Protein AF-A0A5N9FND5-F1 (afdb_monomer)

Sequence (69 aa):
MARPALDPSELRYEKAHEFIEVCQQLWNSWDEDEVVMDRENGVFADASKVHRIEHQGRFYSSRRPLNLG

Radius of gyration: 17.41 Å; Cα contacts (8 Å, |Δi|>4): 64; chains: 1; bounding box: 33×21×56 Å

Nearest PDB structures (foldseek):
  5tlc-assembly1_A  TM=8.164E-01  e=2.481E-05  Bacillus subtilis
  1yw1-assembly1_A-2  TM=7.789E-01  e=3.554E-05  Bacillus subtilis
  1tvl-assembly1_A-2  TM=7.816E-01  e=7.838E-05  Bacillus subtilis
  7e36-assembly1_A  TM=8.114E-01  e=2.304E-04  Nocardia tenerifensis
  5w4z-assembly1_B  TM=8.351E-01  e=2.859E-04  Herbiconiux

Foldseek 3Di:
DDDDDDDPVVVVVVVVVLVVVVVVLQVCQADPPFCPVDPPVPDRGDPVRRHFDADDDPNDGGTGHHDPD

Solvent-accessible surface area (backbone atoms only — not comparable to full-atom values): 4422 Å² total; per-residue (Å²): 134,85,79,76,87,66,55,77,67,56,51,50,50,54,50,52,50,54,50,51,51,52,50,52,47,36,63,65,15,44,61,98,84,46,77,64,65,35,76,89,81,70,41,61,59,62,75,93,52,56,40,73,38,78,50,76,61,97,87,55,74,46,73,58,43,63,82,88,125

Secondary structure (DSSP, 8-state):
-PPPPPPHHHHHHHHHHHHHHHHHHHHTTB-TT----BTTTTBSS-GGGBPPP-EE-SS-EE-S-----

Mean predicted aligned error: 10.02 Å

Structure (mmCIF, N/CA/C/O backbone):
data_AF-A0A5N9FND5-F1
#
_entry.id   AF-A0A5N9FND5-F1
#
loop_
_atom_site.group_PDB
_atom_site.id
_atom_site.type_symbol
_atom_site.label_atom_id
_atom_site.label_alt_id
_atom_site.label_comp_id
_atom_site.label_asym_id
_atom_site.label_entity_id
_atom_site.label_seq_id
_atom_site.pdbx_PDB_ins_code
_atom_site.Cartn_x
_atom_site.Cartn_y
_atom_site.Cartn_z
_atom_site.occupancy
_atom_site.B_iso_or_equiv
_atom_site.auth_seq_id
_atom_site.auth_comp_id
_atom_site.auth_asym_id
_atom_site.auth_atom_id
_atom_site.pdbx_PDB_model_num
ATOM 1 N N . MET A 1 1 ? 2.877 -12.856 -26.898 1.00 42.38 1 MET A N 1
ATOM 2 C CA . MET A 1 1 ? 4.083 -12.105 -27.313 1.00 42.38 1 MET A CA 1
ATOM 3 C C . MET A 1 1 ? 4.841 -11.710 -26.056 1.00 42.38 1 MET A C 1
ATOM 5 O O . MET A 1 1 ? 4.207 -11.218 -25.131 1.00 42.38 1 MET A O 1
ATOM 9 N N . ALA A 1 2 ? 6.139 -12.007 -25.967 1.00 56.22 2 ALA A N 1
ATOM 10 C CA . ALA A 1 2 ? 6.955 -11.635 -24.811 1.00 56.22 2 ALA A CA 1
ATOM 11 C C . ALA A 1 2 ? 7.259 -10.131 -24.864 1.00 56.22 2 ALA A C 1
ATOM 13 O O . ALA A 1 2 ? 7.663 -9.622 -25.907 1.00 56.22 2 ALA A O 1
ATOM 14 N N . ARG A 1 3 ? 7.024 -9.418 -23.760 1.00 58.72 3 ARG A N 1
ATOM 15 C CA . ARG A 1 3 ? 7.354 -7.993 -23.640 1.00 58.72 3 ARG A CA 1
ATOM 16 C C . ARG A 1 3 ? 8.886 -7.841 -23.649 1.00 58.72 3 ARG A C 1
ATOM 18 O O . ARG A 1 3 ? 9.537 -8.607 -22.935 1.00 58.72 3 ARG A O 1
ATOM 25 N N . PRO A 1 4 ? 9.458 -6.924 -24.452 1.00 65.06 4 PRO A N 1
ATOM 26 C CA . PRO A 1 4 ? 10.905 -6.728 -24.512 1.00 65.06 4 PRO A CA 1
ATOM 27 C C . PRO A 1 4 ? 11.475 -6.373 -23.133 1.00 65.06 4 PRO A C 1
ATOM 29 O O . PRO A 1 4 ? 10.771 -5.833 -22.276 1.00 65.06 4 PRO A O 1
ATOM 32 N N . ALA A 1 5 ? 12.746 -6.718 -22.912 1.00 66.94 5 ALA A N 1
ATOM 33 C CA . ALA A 1 5 ? 13.453 -6.332 -21.699 1.00 66.94 5 ALA A CA 1
ATOM 34 C C . ALA A 1 5 ? 13.544 -4.800 -21.650 1.00 66.94 5 ALA A C 1
ATOM 36 O O . ALA A 1 5 ? 14.048 -4.184 -22.585 1.00 66.94 5 ALA A O 1
ATOM 37 N N . LEU A 1 6 ? 13.003 -4.214 -20.585 1.00 69.31 6 LEU A N 1
ATOM 38 C CA . LEU A 1 6 ? 12.996 -2.770 -20.362 1.00 69.31 6 LEU A CA 1
ATOM 39 C C . LEU A 1 6 ? 14.408 -2.273 -20.054 1.00 69.31 6 LEU A C 1
ATOM 41 O O . LEU A 1 6 ? 15.201 -3.002 -19.446 1.00 69.31 6 LEU A O 1
ATOM 45 N N . ASP A 1 7 ? 14.693 -1.023 -20.413 1.00 79.62 7 ASP A N 1
ATOM 46 C CA . ASP A 1 7 ? 15.914 -0.355 -19.966 1.00 79.62 7 ASP A CA 1
ATOM 47 C C . ASP A 1 7 ? 15.947 -0.318 -18.417 1.00 79.62 7 ASP A C 1
ATOM 49 O O . ASP A 1 7 ? 14.894 -0.187 -17.775 1.00 79.62 7 ASP A O 1
ATOM 53 N N . PRO A 1 8 ? 17.123 -0.433 -17.770 1.00 78.12 8 PRO A N 1
ATOM 54 C CA . PRO A 1 8 ? 17.238 -0.344 -16.312 1.00 78.12 8 PRO A CA 1
ATOM 55 C C . PRO A 1 8 ? 16.554 0.887 -15.690 1.00 78.12 8 PRO A C 1
ATOM 57 O O . PRO A 1 8 ? 16.085 0.828 -14.550 1.00 78.12 8 PRO A O 1
ATOM 60 N N . SER A 1 9 ? 16.483 2.002 -16.419 1.00 82.38 9 SER A N 1
ATOM 61 C CA . SER A 1 9 ? 15.787 3.219 -16.004 1.00 82.38 9 SER A CA 1
ATOM 62 C C . SER A 1 9 ? 14.264 3.077 -16.032 1.00 82.38 9 SER A C 1
ATOM 64 O O . SER A 1 9 ? 13.618 3.434 -15.047 1.00 82.38 9 SER A O 1
ATOM 66 N N . GLU A 1 10 ? 13.695 2.494 -17.086 1.00 84.69 10 GLU A N 1
ATOM 67 C CA . GLU A 1 10 ? 12.258 2.219 -17.198 1.00 84.69 10 GLU A CA 1
ATOM 68 C C . GLU A 1 10 ? 11.806 1.235 -16.117 1.00 84.69 10 GLU A C 1
ATOM 70 O O . GLU A 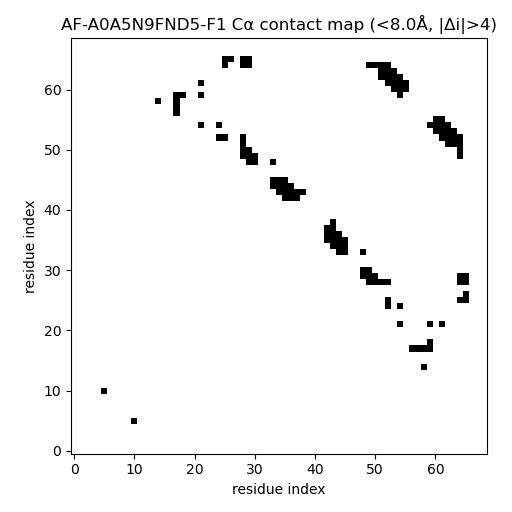1 10 ? 10.829 1.483 -15.411 1.00 84.69 10 GLU A O 1
ATOM 75 N N . LEU A 1 11 ? 12.581 0.170 -15.888 1.00 88.06 11 LEU A N 1
ATOM 76 C CA . LEU A 1 11 ? 12.282 -0.814 -14.848 1.00 88.06 11 LEU A CA 1
ATOM 77 C C . LEU A 1 11 ? 12.277 -0.193 -13.441 1.00 88.06 11 LEU A C 1
ATOM 79 O O . LEU A 1 11 ? 11.492 -0.604 -12.584 1.00 88.06 11 LEU A O 1
ATOM 83 N N . ARG A 1 12 ? 13.146 0.795 -13.185 1.00 87.38 12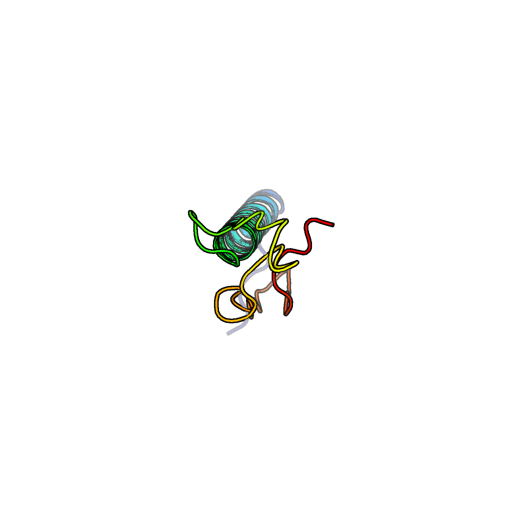 ARG A N 1
ATOM 84 C CA . ARG A 1 12 ? 13.166 1.532 -11.912 1.00 87.38 12 ARG A CA 1
ATOM 85 C C . ARG A 1 12 ? 11.869 2.311 -11.704 1.00 87.38 12 ARG A C 1
ATOM 87 O O . ARG A 1 12 ? 11.333 2.286 -10.599 1.00 87.38 12 ARG A O 1
ATOM 94 N N . TYR A 1 13 ? 11.372 2.985 -12.740 1.00 90.75 13 TYR A N 1
ATOM 95 C CA . TYR A 1 13 ? 10.142 3.770 -12.643 1.00 90.75 13 TYR A CA 1
ATOM 96 C C . TYR A 1 13 ? 8.890 2.899 -12.571 1.00 90.75 13 TYR A C 1
ATOM 98 O O . TYR A 1 13 ? 8.004 3.219 -11.786 1.00 90.75 13 TYR A O 1
ATOM 106 N N . GLU A 1 14 ? 8.836 1.771 -13.283 1.00 90.06 14 GLU A N 1
ATOM 107 C CA . GLU A 1 14 ? 7.720 0.828 -13.135 1.00 90.06 14 GLU A CA 1
ATOM 108 C C . GLU A 1 14 ? 7.637 0.264 -11.710 1.00 90.06 14 GLU A C 1
ATOM 110 O O . GLU A 1 14 ? 6.558 0.217 -11.123 1.00 90.06 14 GLU A O 1
ATOM 115 N N . LYS A 1 15 ? 8.781 -0.099 -11.111 1.00 89.88 15 LYS A N 1
ATOM 116 C CA . LYS A 1 15 ? 8.834 -0.521 -9.703 1.00 89.88 15 LYS A CA 1
ATOM 117 C C . LYS A 1 15 ? 8.393 0.587 -8.754 1.00 89.88 15 LYS A C 1
ATOM 119 O O . LYS A 1 15 ? 7.655 0.318 -7.815 1.00 89.88 15 LYS A O 1
ATOM 124 N N . ALA A 1 16 ? 8.852 1.818 -8.980 1.00 90.94 16 ALA A N 1
ATOM 125 C CA . ALA A 1 16 ? 8.482 2.957 -8.144 1.00 90.94 16 ALA A CA 1
ATOM 126 C C . ALA A 1 16 ? 6.980 3.261 -8.227 1.00 90.94 16 ALA A C 1
ATOM 128 O O . ALA A 1 16 ? 6.366 3.576 -7.212 1.00 90.94 16 ALA A O 1
ATOM 129 N N . HIS A 1 17 ? 6.390 3.131 -9.415 1.00 91.94 17 HIS A N 1
ATOM 130 C CA . HIS A 1 17 ? 4.960 3.313 -9.611 1.00 91.94 17 HIS A CA 1
ATOM 131 C C . HIS A 1 17 ? 4.155 2.274 -8.828 1.00 91.94 17 HIS A C 1
ATOM 133 O O . HIS A 1 17 ? 3.338 2.650 -7.992 1.00 91.94 17 HIS A O 1
ATOM 139 N N . GLU A 1 18 ? 4.466 0.987 -9.008 1.00 91.06 18 GLU A N 1
ATOM 140 C CA . GLU A 1 18 ? 3.780 -0.092 -8.287 1.00 91.06 18 GLU A CA 1
ATOM 141 C C . GLU A 1 18 ? 3.971 0.033 -6.766 1.00 91.06 18 GLU A C 1
ATOM 143 O O . GLU A 1 18 ? 3.048 -0.188 -5.989 1.00 91.06 18 GLU A O 1
ATOM 148 N N . PHE A 1 19 ? 5.152 0.464 -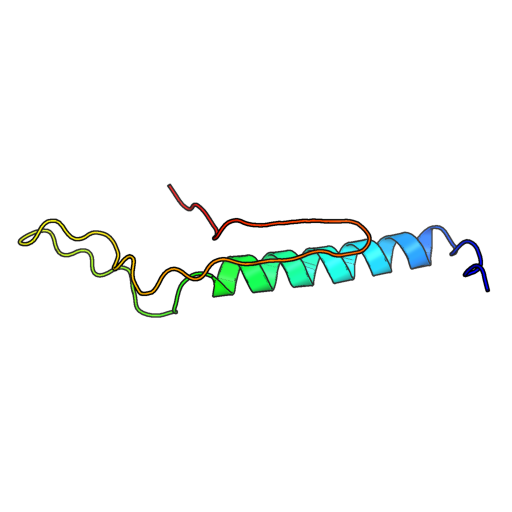6.317 1.00 91.19 19 PHE A N 1
ATOM 149 C CA . PHE A 1 19 ? 5.401 0.719 -4.902 1.00 91.19 19 PHE A CA 1
ATOM 150 C C . PHE A 1 19 ? 4.486 1.816 -4.334 1.00 91.19 19 PHE A C 1
ATOM 152 O O . PHE A 1 19 ? 3.910 1.640 -3.262 1.00 91.19 19 PHE A O 1
ATOM 159 N N . ILE A 1 20 ? 4.318 2.931 -5.054 1.00 92.69 20 ILE A N 1
ATOM 160 C CA . ILE A 1 20 ? 3.422 4.020 -4.641 1.00 92.69 20 ILE A CA 1
ATOM 161 C C . ILE A 1 20 ? 1.968 3.535 -4.600 1.00 92.69 20 ILE A C 1
ATOM 163 O O . ILE A 1 20 ? 1.259 3.860 -3.648 1.00 92.69 20 ILE A O 1
ATOM 167 N N . GLU A 1 21 ? 1.533 2.723 -5.566 1.00 90.12 21 GLU A N 1
ATOM 168 C CA . GLU A 1 21 ? 0.191 2.124 -5.556 1.00 90.12 21 GLU A CA 1
ATOM 169 C C . GLU A 1 21 ? -0.035 1.245 -4.320 1.00 90.12 21 GLU A C 1
ATOM 171 O O . GLU A 1 21 ? -1.073 1.352 -3.667 1.00 90.12 21 GLU A O 1
ATOM 176 N N . VAL A 1 22 ? 0.937 0.403 -3.954 1.00 89.88 22 VAL A N 1
ATOM 177 C CA . VAL A 1 22 ? 0.859 -0.422 -2.738 1.00 89.88 22 VAL A CA 1
ATOM 178 C C . VAL A 1 22 ? 0.770 0.457 -1.490 1.00 89.88 22 VAL A C 1
ATOM 180 O O . VAL A 1 22 ? -0.050 0.184 -0.616 1.00 89.88 22 VAL A O 1
ATOM 183 N N . CYS A 1 23 ? 1.575 1.520 -1.397 1.00 89.56 23 CYS A N 1
ATOM 184 C CA . CYS A 1 23 ? 1.523 2.459 -0.274 1.00 89.56 23 CYS A CA 1
ATOM 185 C C . CYS A 1 23 ? 0.162 3.151 -0.161 1.00 89.56 23 CYS A C 1
ATOM 187 O O . CYS A 1 23 ? -0.386 3.218 0.933 1.00 89.56 23 CYS A O 1
ATOM 189 N N . GLN A 1 24 ? -0.408 3.610 -1.277 1.00 88.19 24 GLN A N 1
ATOM 190 C CA . GLN A 1 24 ? -1.734 4.231 -1.295 1.00 88.19 24 GLN A CA 1
ATOM 191 C C . GLN A 1 24 ? -2.824 3.253 -0.855 1.00 88.19 24 GLN A C 1
ATOM 193 O O . GLN A 1 24 ? -3.662 3.605 -0.032 1.00 88.19 24 GLN A O 1
ATOM 198 N N . GLN A 1 25 ? -2.786 2.010 -1.342 1.00 85.25 25 GLN A N 1
ATOM 199 C CA . GLN A 1 25 ? -3.726 0.974 -0.906 1.00 85.25 25 GLN A CA 1
ATOM 200 C C . GLN A 1 25 ? -3.598 0.700 0.595 1.00 85.25 25 GLN A C 1
ATOM 202 O O . GLN A 1 25 ? -4.604 0.581 1.285 1.00 85.25 25 GLN A O 1
ATOM 207 N N . LEU A 1 26 ? -2.370 0.617 1.113 1.00 85.00 26 LEU A N 1
ATOM 208 C CA . LEU A 1 26 ? -2.124 0.413 2.540 1.00 85.00 26 LEU A CA 1
ATOM 209 C C . LEU A 1 26 ? -2.613 1.591 3.387 1.00 85.00 26 LEU A C 1
ATOM 211 O O . LEU A 1 26 ? -3.227 1.362 4.424 1.00 85.00 26 LEU A O 1
ATOM 215 N N . TRP A 1 27 ? -2.371 2.833 2.972 1.00 82.19 27 TRP A N 1
ATOM 216 C CA . TRP A 1 27 ? -2.856 4.002 3.709 1.00 82.19 27 TRP A CA 1
ATOM 217 C C . TRP A 1 27 ? -4.378 4.112 3.694 1.00 82.19 27 TRP A C 1
ATOM 219 O O . TRP A 1 27 ? -4.955 4.408 4.730 1.00 82.19 27 TRP A O 1
ATOM 229 N N . ASN A 1 28 ? -5.021 3.743 2.588 1.00 78.94 28 ASN A N 1
ATOM 230 C CA . ASN A 1 28 ? -6.481 3.716 2.471 1.00 78.94 28 ASN A CA 1
ATOM 231 C C . ASN A 1 28 ? -7.110 2.414 3.001 1.00 78.94 28 ASN A C 1
ATOM 233 O O . ASN A 1 28 ? -8.281 2.148 2.750 1.00 78.94 28 ASN A O 1
ATOM 237 N N . SER A 1 29 ? -6.339 1.555 3.681 1.00 77.69 29 SER A N 1
ATOM 238 C CA . SER A 1 29 ? -6.885 0.337 4.300 1.00 77.69 29 SER A CA 1
ATOM 239 C C . SER A 1 29 ? -7.615 0.605 5.621 1.00 77.69 29 SER A C 1
ATOM 241 O O . SER A 1 29 ? -8.229 -0.305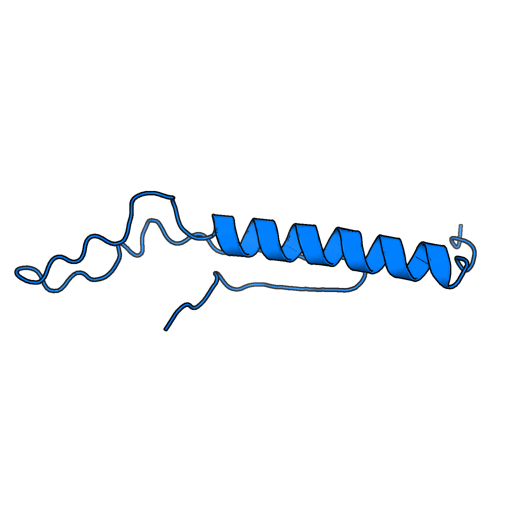 6.175 1.00 77.69 29 SER A O 1
ATOM 243 N N . TRP A 1 30 ? -7.542 1.845 6.102 1.00 71.06 30 TRP A N 1
ATOM 244 C CA . TRP A 1 30 ? -8.246 2.375 7.262 1.00 71.06 30 TRP A CA 1
ATOM 245 C C . TRP A 1 30 ? -9.031 3.602 6.798 1.00 71.06 30 TRP A C 1
ATOM 247 O O . TRP A 1 30 ? -8.460 4.441 6.097 1.00 71.06 30 TRP A O 1
ATOM 257 N N . ASP A 1 31 ? -10.304 3.711 7.168 1.00 69.88 31 ASP A N 1
ATOM 258 C CA . ASP A 1 31 ?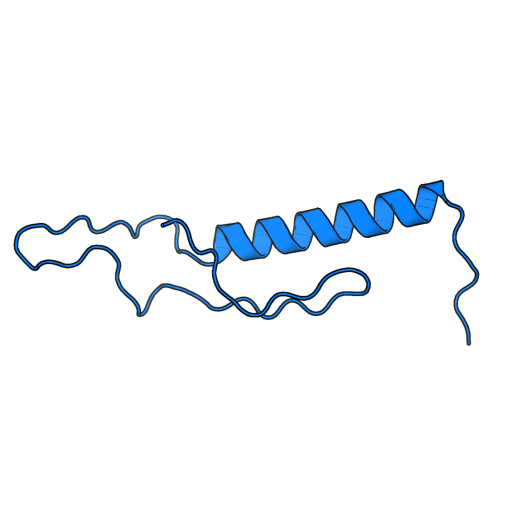 -11.087 4.910 6.868 1.00 69.88 31 ASP A CA 1
ATOM 259 C C . ASP A 1 31 ? -10.565 6.111 7.692 1.00 69.88 31 ASP A C 1
ATOM 261 O O . ASP A 1 31 ? -10.038 5.958 8.798 1.00 69.88 31 ASP A O 1
ATOM 265 N N . GLU A 1 32 ? -10.681 7.327 7.140 1.00 60.16 32 GLU A N 1
ATOM 266 C CA . GLU A 1 32 ? -10.019 8.546 7.651 1.00 60.16 32 GLU A CA 1
ATOM 267 C C . GLU A 1 32 ? -10.451 8.982 9.077 1.00 60.16 32 GLU A C 1
ATOM 269 O O . GLU A 1 32 ? -9.752 9.786 9.692 1.00 60.16 32 GLU A O 1
ATOM 274 N N . ASP A 1 33 ? -11.524 8.418 9.653 1.00 54.03 33 ASP A N 1
ATOM 275 C CA . ASP A 1 33 ? -12.204 8.939 10.859 1.00 54.03 33 ASP A CA 1
ATOM 276 C C . ASP A 1 33 ? -12.315 7.948 12.048 1.00 54.03 33 ASP A C 1
ATOM 278 O O . ASP A 1 33 ? -13.244 8.022 12.857 1.00 54.03 33 ASP A O 1
ATOM 282 N N . GLU A 1 34 ? -11.400 6.983 12.188 1.00 54.78 34 GLU A N 1
ATOM 283 C CA . GLU A 1 34 ? -11.733 5.741 12.915 1.00 54.78 34 GLU A CA 1
ATOM 284 C C . GLU A 1 34 ? -10.935 5.311 14.122 1.00 54.78 34 GLU A C 1
ATOM 286 O O . GLU A 1 34 ? -11.195 4.247 14.700 1.00 54.78 34 GLU A O 1
ATOM 291 N N . VAL A 1 35 ? -10.020 6.148 14.579 1.00 56.28 35 VAL A N 1
ATOM 292 C CA . VAL A 1 35 ? -9.449 5.926 15.900 1.00 56.28 35 VAL A CA 1
ATOM 293 C C . VAL A 1 35 ? -10.485 6.393 16.928 1.00 56.28 35 VAL A C 1
ATOM 295 O O . VAL A 1 35 ? -10.462 7.533 17.382 1.00 56.28 35 VAL A O 1
ATOM 298 N N . VAL A 1 36 ? -11.434 5.510 17.264 1.00 62.16 36 VAL A N 1
ATOM 299 C CA . VAL A 1 36 ? -12.551 5.796 18.186 1.00 62.16 36 VAL A CA 1
ATOM 300 C C . VAL A 1 36 ? -12.022 6.165 19.580 1.00 62.16 36 VAL A C 1
ATOM 302 O O . VAL A 1 36 ? -12.625 6.984 20.268 1.00 62.16 36 VAL A O 1
ATOM 305 N N . MET A 1 37 ? -10.864 5.610 19.978 1.00 58.00 37 MET A N 1
ATOM 306 C CA . MET A 1 37 ? -10.188 5.887 21.260 1.00 58.00 37 MET A CA 1
ATOM 307 C C . MET A 1 37 ? -11.138 5.814 22.471 1.00 58.00 37 MET A C 1
ATOM 309 O O . MET A 1 37 ? -10.955 6.534 23.458 1.00 58.00 37 MET A O 1
ATOM 313 N N . ASP A 1 38 ? -12.153 4.947 22.419 1.00 64.12 38 ASP A N 1
ATOM 314 C CA . ASP A 1 38 ? -13.160 4.848 23.470 1.00 64.12 38 ASP A CA 1
ATOM 315 C C . ASP A 1 38 ? -12.609 4.022 24.633 1.00 64.12 38 ASP A C 1
ATOM 317 O O . ASP A 1 38 ? -12.586 2.786 24.629 1.00 64.12 38 ASP A O 1
ATOM 321 N N . ARG A 1 39 ? -12.136 4.743 25.650 1.00 60.84 39 ARG A N 1
ATOM 322 C CA . ARG A 1 39 ? -11.593 4.169 26.882 1.00 60.84 39 ARG A CA 1
ATOM 323 C C . ARG A 1 39 ? -12.665 3.626 27.825 1.00 60.84 39 ARG A C 1
ATOM 325 O O . ARG A 1 39 ? -12.313 2.802 28.663 1.00 60.84 39 ARG A O 1
ATOM 332 N N . GLU A 1 40 ? -13.919 4.070 27.722 1.00 68.38 40 GLU A N 1
ATOM 333 C CA . GLU A 1 40 ? -15.006 3.581 28.580 1.00 68.38 40 GLU A CA 1
ATOM 334 C C . GLU A 1 40 ? -15.509 2.215 28.109 1.00 68.38 40 GLU A C 1
ATOM 336 O O . GLU A 1 40 ? -15.703 1.323 28.934 1.00 68.38 40 GLU A O 1
ATOM 341 N N . ASN A 1 41 ? -15.642 2.016 26.793 1.00 65.69 41 ASN A N 1
ATOM 342 C CA . ASN A 1 41 ? -16.089 0.745 26.211 1.00 65.69 41 ASN A CA 1
ATOM 343 C C . ASN A 1 41 ? -14.937 -0.185 25.783 1.00 65.69 41 ASN A C 1
ATOM 345 O O . ASN A 1 41 ? -15.180 -1.324 25.386 1.00 65.69 41 ASN A O 1
ATOM 349 N N . GLY A 1 42 ? -13.681 0.269 25.873 1.00 62.62 42 GLY A N 1
ATOM 350 C CA . GLY A 1 42 ? -12.495 -0.528 25.538 1.00 62.62 42 GLY A CA 1
ATOM 351 C C . GLY A 1 42 ? -12.306 -0.767 24.036 1.00 62.62 42 GLY A C 1
ATOM 352 O O . GLY A 1 42 ? -11.675 -1.752 23.647 1.00 62.62 42 GLY A O 1
ATOM 353 N N . VAL A 1 43 ? -12.847 0.111 23.188 1.00 65.38 43 VAL A N 1
ATOM 354 C CA . VAL A 1 43 ? -12.797 -0.018 21.726 1.00 65.38 43 VAL A CA 1
ATOM 355 C C . VAL A 1 43 ? -11.729 0.922 21.166 1.00 65.38 43 VAL A C 1
ATOM 357 O O . VAL A 1 43 ? -11.885 2.141 21.161 1.00 65.38 43 VAL A O 1
ATOM 360 N N . PHE A 1 44 ? -10.623 0.342 20.692 1.00 62.34 44 PHE A N 1
ATOM 361 C CA . PHE A 1 44 ? -9.511 1.094 20.097 1.00 62.34 44 PHE A CA 1
ATOM 362 C C . PHE A 1 44 ? -9.758 1.442 18.620 1.00 62.34 44 PHE A C 1
ATOM 364 O O . PHE A 1 44 ? -9.472 2.558 18.195 1.00 62.34 44 PHE A O 1
ATOM 371 N N . ALA A 1 45 ? -10.329 0.502 17.864 1.00 61.41 45 ALA A N 1
ATOM 372 C CA . ALA A 1 45 ? -10.709 0.662 16.464 1.00 61.41 45 ALA A CA 1
ATOM 373 C C . ALA A 1 45 ? -11.904 -0.249 16.147 1.00 61.41 45 ALA A C 1
ATOM 375 O O . ALA A 1 45 ? -12.013 -1.349 16.700 1.00 61.41 45 ALA A O 1
ATOM 376 N N . ASP A 1 46 ? -12.794 0.199 15.264 1.00 66.06 46 ASP A N 1
ATOM 377 C CA . ASP A 1 46 ? -13.907 -0.612 14.774 1.00 66.06 46 ASP A CA 1
ATOM 378 C C . ASP A 1 46 ? -13.404 -1.583 13.693 1.00 66.06 46 ASP A C 1
ATOM 380 O O . ASP A 1 46 ? -13.006 -1.189 12.600 1.00 66.06 46 ASP A O 1
ATOM 384 N N . ALA A 1 47 ? -13.417 -2.882 13.997 1.00 66.44 47 ALA A N 1
ATOM 385 C CA . ALA A 1 47 ? -12.936 -3.914 13.081 1.00 66.44 47 ALA A CA 1
ATOM 386 C C . ALA A 1 47 ? -13.760 -4.019 11.783 1.00 66.44 47 ALA A C 1
ATOM 388 O O . ALA A 1 47 ? -13.267 -4.585 10.809 1.00 66.44 47 ALA A O 1
ATOM 389 N N . SER A 1 48 ? -14.994 -3.497 11.748 1.00 66.12 48 SER A N 1
ATOM 390 C CA . SER A 1 48 ? -15.833 -3.496 10.539 1.00 66.12 48 SER A CA 1
ATOM 391 C C . SER A 1 48 ? -15.350 -2.527 9.459 1.00 66.12 48 SER A C 1
ATOM 393 O O . SER A 1 48 ? -15.832 -2.573 8.327 1.00 66.12 48 SER A O 1
ATOM 395 N N . LYS A 1 49 ? -14.370 -1.699 9.807 1.00 67.50 49 LYS A N 1
ATOM 396 C CA . LYS A 1 49 ? -13.944 -0.552 9.023 1.00 67.50 49 LYS A CA 1
ATOM 397 C C . LYS A 1 49 ? -12.445 -0.574 8.670 1.00 67.50 49 LYS A C 1
ATOM 399 O O . LYS A 1 49 ? -11.899 0.281 7.985 1.00 67.50 49 LYS A O 1
ATOM 404 N N . VAL A 1 50 ? -11.781 -1.669 9.055 1.00 70.62 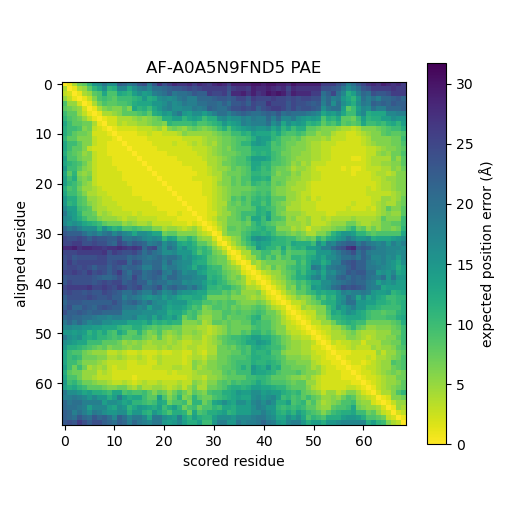50 VAL A N 1
ATOM 405 C CA . VAL A 1 50 ? -10.464 -2.046 8.538 1.00 70.62 50 VAL A CA 1
ATOM 406 C C . VAL A 1 50 ? -10.653 -2.885 7.279 1.00 70.62 50 VAL A C 1
ATOM 408 O O . VAL A 1 50 ? -11.170 -4.007 7.317 1.00 70.62 50 VAL A O 1
ATOM 411 N N . HIS A 1 51 ? -10.178 -2.375 6.150 1.00 74.56 51 HIS A N 1
ATOM 412 C CA . HIS A 1 51 ? -10.343 -3.007 4.850 1.00 74.56 51 HIS A CA 1
ATOM 413 C C . HIS A 1 51 ? -9.083 -3.748 4.417 1.00 74.56 51 HIS A C 1
ATOM 415 O O . HIS A 1 51 ? -7.975 -3.221 4.374 1.00 74.56 51 HIS A O 1
ATOM 421 N N . ARG A 1 52 ? -9.236 -5.021 4.051 1.00 74.25 52 ARG A N 1
ATOM 422 C CA . ARG A 1 52 ? -8.120 -5.814 3.538 1.00 74.25 52 ARG A CA 1
ATOM 423 C C . ARG A 1 52 ? -7.725 -5.327 2.143 1.00 74.25 52 ARG A C 1
ATOM 425 O O . ARG A 1 52 ? -8.567 -5.283 1.253 1.00 74.25 52 ARG A O 1
ATOM 432 N N . ILE A 1 53 ? -6.433 -5.083 1.926 1.00 81.25 53 ILE A N 1
ATOM 433 C CA . ILE A 1 53 ? -5.899 -4.900 0.570 1.00 81.25 53 ILE A CA 1
ATOM 434 C C . ILE A 1 53 ? -5.548 -6.248 -0.058 1.00 81.25 53 ILE A C 1
ATOM 436 O O . ILE A 1 53 ? -5.063 -7.149 0.630 1.00 81.25 53 ILE A O 1
ATOM 440 N N . GLU A 1 54 ? -5.754 -6.378 -1.366 1.00 83.31 54 GLU A N 1
ATOM 441 C CA . GLU A 1 54 ? -5.368 -7.551 -2.157 1.00 83.31 54 GLU A CA 1
ATOM 442 C C . GLU A 1 54 ? -4.553 -7.129 -3.386 1.00 83.31 54 GLU A C 1
ATOM 444 O O . GLU A 1 54 ? -4.942 -7.344 -4.532 1.00 83.31 54 GLU A O 1
ATOM 449 N N . HIS A 1 55 ? -3.392 -6.521 -3.145 1.00 85.88 55 HIS A N 1
ATOM 450 C CA . HIS A 1 55 ? -2.477 -6.136 -4.212 1.00 85.88 55 HIS A CA 1
ATOM 451 C C . HIS A 1 55 ? -1.723 -7.361 -4.756 1.00 85.88 55 HIS A C 1
ATOM 453 O O . HIS A 1 55 ? -1.039 -8.066 -4.005 1.00 85.88 55 HIS A O 1
ATOM 459 N N . GLN A 1 56 ? -1.797 -7.586 -6.067 1.00 89.25 56 GLN A N 1
ATOM 460 C CA . GLN A 1 56 ? -0.980 -8.552 -6.811 1.00 89.25 56 GLN A CA 1
ATOM 461 C C . GLN A 1 56 ? -0.447 -7.881 -8.076 1.00 89.25 56 GLN A C 1
ATOM 463 O O . GLN A 1 56 ? -1.099 -7.893 -9.119 1.00 89.25 56 GLN A O 1
ATOM 468 N N . GLY A 1 57 ? 0.729 -7.274 -7.957 1.00 88.81 57 GLY A N 1
ATOM 469 C CA . GLY A 1 57 ? 1.411 -6.603 -9.049 1.00 88.81 57 GLY A CA 1
ATOM 470 C C . GLY A 1 57 ? 2.549 -7.436 -9.634 1.00 88.81 57 GLY A C 1
ATOM 471 O O . GLY A 1 57 ? 2.720 -8.626 -9.345 1.00 88.81 57 GLY A O 1
ATOM 472 N N . ARG A 1 58 ? 3.333 -6.809 -10.510 1.00 87.69 58 ARG A N 1
ATOM 473 C CA . ARG 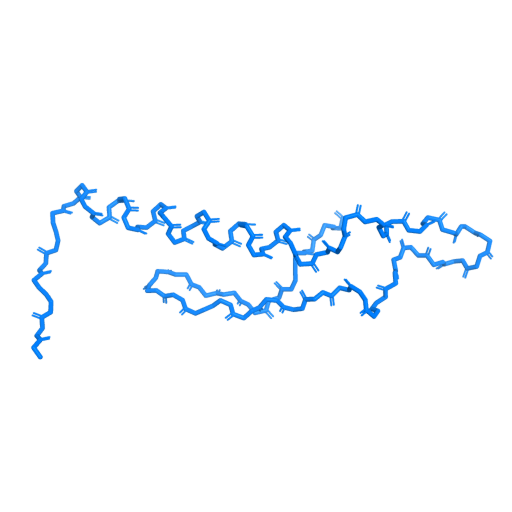A 1 58 ? 4.472 -7.439 -11.188 1.00 87.69 58 ARG A CA 1
ATOM 474 C C . ARG A 1 58 ? 5.675 -7.575 -10.254 1.00 87.69 58 ARG A C 1
ATOM 476 O O . ARG A 1 58 ? 6.492 -8.476 -10.455 1.00 87.69 58 ARG A O 1
ATOM 483 N N . PHE A 1 59 ? 5.811 -6.679 -9.284 1.00 87.06 59 PHE A N 1
ATOM 484 C CA . PHE A 1 59 ? 6.971 -6.567 -8.403 1.00 87.06 59 PHE A CA 1
ATOM 485 C C . PHE A 1 59 ? 6.641 -6.823 -6.928 1.00 87.06 59 PHE A C 1
ATOM 487 O O . PHE A 1 59 ? 7.512 -7.290 -6.192 1.00 87.06 59 PHE A O 1
ATOM 494 N N . TYR A 1 60 ? 5.408 -6.565 -6.500 1.00 87.88 60 TYR A N 1
ATOM 495 C CA . TYR A 1 60 ? 4.957 -6.606 -5.118 1.00 87.88 60 TYR A CA 1
ATOM 496 C C . TYR A 1 60 ? 3.622 -7.349 -4.992 1.00 87.88 60 TYR A C 1
ATOM 498 O O . TYR A 1 60 ? 2.775 -7.361 -5.883 1.00 87.88 60 TYR A O 1
ATOM 506 N N . SER A 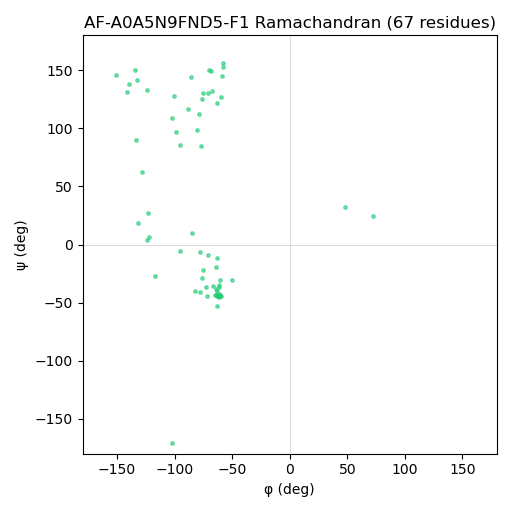1 61 ? 3.411 -7.973 -3.835 1.00 87.44 61 SER A N 1
ATOM 507 C CA . SER A 1 61 ? 2.129 -8.578 -3.477 1.00 87.44 61 SER A CA 1
ATOM 508 C C . SER A 1 61 ? 1.841 -8.335 -2.002 1.00 87.44 61 SER A C 1
ATOM 510 O O . SER A 1 61 ? 2.703 -8.618 -1.168 1.00 87.44 61 SER A O 1
ATOM 512 N N . SER A 1 62 ? 0.641 -7.862 -1.668 1.00 83.69 62 SER A N 1
ATOM 513 C CA . SER A 1 62 ? 0.209 -7.643 -0.286 1.00 83.69 62 SER A CA 1
ATOM 514 C C . SER A 1 62 ? -1.239 -8.074 -0.092 1.00 83.69 62 SER A C 1
ATOM 516 O O . SER A 1 62 ? -2.094 -7.844 -0.940 1.00 83.69 62 SER A O 1
ATOM 518 N N . ARG A 1 63 ?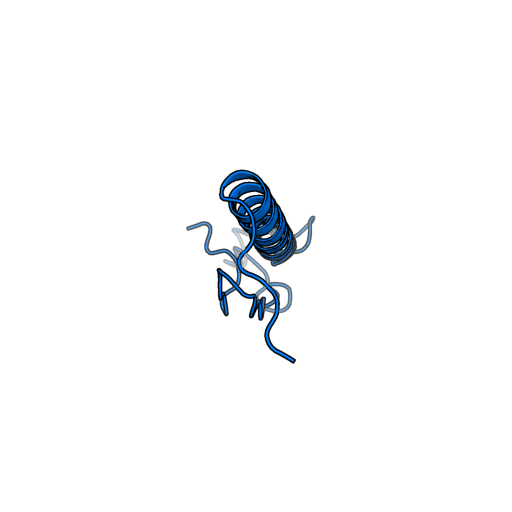 -1.504 -8.743 1.033 1.00 79.50 63 ARG A N 1
ATOM 519 C CA . ARG A 1 63 ? -2.814 -9.322 1.376 1.00 79.50 63 ARG A CA 1
ATOM 520 C C . ARG A 1 63 ? -3.269 -8.975 2.791 1.00 79.50 63 ARG A C 1
ATOM 522 O O . ARG A 1 63 ? -4.070 -9.705 3.379 1.00 79.50 63 ARG A O 1
ATOM 529 N N . ARG A 1 64 ? -2.698 -7.942 3.404 1.00 70.75 64 ARG A N 1
ATOM 530 C CA . ARG A 1 64 ? -3.059 -7.528 4.763 1.00 70.75 64 ARG A CA 1
ATOM 531 C C . ARG A 1 64 ? -3.279 -6.023 4.818 1.00 70.75 64 ARG A C 1
ATOM 533 O O . ARG A 1 64 ? -2.512 -5.317 4.167 1.00 70.75 64 ARG A O 1
ATOM 540 N N . PRO A 1 65 ? -4.277 -5.562 5.593 1.00 65.81 65 PRO A N 1
ATOM 541 C CA . PRO A 1 65 ? -4.377 -4.152 5.942 1.00 65.81 65 PRO A CA 1
ATOM 542 C C . PRO A 1 65 ? -3.097 -3.700 6.650 1.00 65.81 65 PRO A C 1
ATOM 544 O O . PRO A 1 65 ? -2.361 -4.522 7.216 1.00 65.81 65 PRO A O 1
ATOM 547 N N . LEU A 1 66 ? -2.821 -2.400 6.598 1.00 68.50 66 LEU A N 1
ATOM 548 C CA . LEU A 1 66 ? -1.673 -1.815 7.276 1.00 68.50 66 LEU A CA 1
ATOM 549 C C . LEU A 1 66 ? -1.779 -2.089 8.782 1.00 68.50 66 LEU A C 1
ATOM 551 O O . LEU A 1 66 ? -2.802 -1.799 9.393 1.00 68.50 66 LEU A O 1
ATOM 555 N N . ASN A 1 67 ? -0.734 -2.665 9.379 1.00 60.53 67 ASN A N 1
ATOM 556 C CA . ASN A 1 67 ? -0.664 -2.868 10.824 1.00 60.53 67 ASN A CA 1
ATOM 557 C C . ASN A 1 67 ? 0.188 -1.744 11.430 1.00 60.53 67 ASN A C 1
ATOM 559 O O . ASN A 1 67 ? 1.416 -1.808 11.372 1.00 60.53 67 ASN A O 1
ATOM 563 N N . LEU A 1 68 ? -0.469 -0.702 11.940 1.00 56.62 68 LEU A N 1
ATOM 564 C CA . LEU A 1 68 ? 0.135 0.325 12.791 1.00 56.62 68 LEU A CA 1
ATOM 565 C C . LEU A 1 68 ? -0.121 -0.086 14.245 1.00 56.62 68 LEU A C 1
ATOM 567 O O . LEU A 1 68 ? -1.141 0.273 14.828 1.00 56.62 68 LEU A O 1
ATOM 571 N N . GLY A 1 69 ? 0.768 -0.930 14.769 1.00 42.19 69 GLY A N 1
ATOM 572 C CA . GLY A 1 69 ? 0.825 -1.290 16.188 1.00 42.19 69 GLY A CA 1
ATOM 573 C C . GLY A 1 69 ? 1.706 -0.337 16.978 1.00 42.19 69 GLY A C 1
ATOM 574 O O . GLY A 1 69 ? 2.676 0.186 16.382 1.00 42.19 69 GLY A O 1
#

pLDDT: mean 74.54, std 13.15, range [42.19, 92.69]